Protein AF-A0A2N2GFW4-F1 (afdb_monomer)

Nearest PDB structures (foldseek):
  4ndy-assembly1_I  TM=3.392E-01  e=8.606E+00  Homo sapiens
  2fzl-assembly1_A  TM=2.245E-01  e=5.598E+00  Archaeoglobus fulgidus

Radius of gyration: 18.07 Å; Cα contacts (8 Å, |Δi|>4): 116; chains: 1; bounding box: 55×35×45 Å

pLDDT: mean 78.62, std 18.42, range [34.75, 96.81]

Secondary structure (DSSP, 8-state):
-PPP-------------TT-------EEEEEE-BTT--HHHHHHHHHHHHHHHHHTT----HHHHHHHHHHHTB-TTSHHHHHHHHHHT-SEEEEE----TT-TT--HHHHHHHHHHHHHHHHHHTT-------

Mean predicted aligned error: 10.14 Å

Foldseek 3Di:
DDDPPPPLPQCPPPPPDPDDPDPDAAEAEDDAAAQDDDLVLLLLVLVVVQVVCVVVVHHDDSVVSSVCCRVPRHDNQCPVVVVCCSVVVHPYYDYAHDQDPVRPVRDPVNRVVVVVSVVVSVCSNVVHDDPDDD

Sequence (134 aa):
MTPAQNHLKTYALPRIGTDRKQDNMIIDSHYHYMTGMTEKAAAEMVGMIAHEAKIIGTNPDYDALLKTAGETWGDPLADRLIDRMDEGGIDITVAVNVDNIQIKYFTPEIMQKQNRMLGGNARALFGLADASPN

Solvent-accessible surface area (backbone atoms only — not comparable to full-atom values): 8426 Å² total; per-residue (Å²): 136,80,81,80,80,79,80,73,77,77,77,72,73,71,81,68,73,97,75,75,90,62,96,70,84,39,70,44,80,76,39,78,53,33,53,77,60,42,66,69,57,32,46,56,51,42,51,50,53,46,49,55,35,44,74,76,74,37,86,68,61,60,67,61,49,37,53,49,38,59,73,64,51,45,36,72,80,43,62,64,60,50,55,48,27,64,75,68,62,41,76,42,72,40,72,38,69,86,82,55,78,87,44,81,82,57,39,71,70,54,49,54,51,50,52,51,49,51,55,50,51,54,26,62,73,69,72,45,77,87,82,70,80,130

Structure (mmCIF, N/CA/C/O backbone):
data_AF-A0A2N2GFW4-F1
#
_entry.id   AF-A0A2N2GFW4-F1
#
loop_
_atom_site.group_PDB
_atom_site.id
_atom_site.type_symbol
_atom_site.label_atom_id
_atom_site.label_alt_id
_atom_site.label_comp_id
_atom_site.label_asym_id
_atom_site.label_entity_id
_atom_site.label_seq_id
_atom_site.pdbx_PDB_ins_code
_atom_site.Cartn_x
_atom_site.Cartn_y
_atom_site.Cartn_z
_atom_site.occupancy
_atom_site.B_iso_or_equiv
_atom_site.auth_seq_id
_atom_site.auth_comp_id
_atom_site.auth_asym_id
_atom_site.auth_atom_id
_atom_site.pdbx_PDB_model_num
ATOM 1 N N . MET A 1 1 ? 35.973 -9.515 3.604 1.00 40.41 1 MET A N 1
ATOM 2 C CA . MET A 1 1 ? 34.700 -8.901 3.177 1.00 40.41 1 MET A CA 1
ATOM 3 C C . MET A 1 1 ? 34.238 -9.653 1.946 1.00 40.41 1 MET A C 1
ATOM 5 O O . MET A 1 1 ? 34.890 -9.563 0.917 1.00 40.41 1 MET A O 1
ATOM 9 N N . THR A 1 2 ? 33.224 -10.498 2.084 1.00 34.75 2 THR A N 1
ATOM 10 C CA . THR A 1 2 ? 32.623 -11.243 0.971 1.00 34.75 2 THR A CA 1
ATOM 11 C C . THR A 1 2 ? 31.637 -10.333 0.232 1.00 34.75 2 THR A C 1
ATOM 13 O O . THR A 1 2 ? 30.884 -9.622 0.899 1.00 34.75 2 THR A O 1
ATOM 16 N N . PRO A 1 3 ? 31.627 -10.303 -1.113 1.00 40.44 3 PRO A N 1
ATOM 17 C CA . PRO A 1 3 ? 30.638 -9.535 -1.859 1.00 40.44 3 PRO A CA 1
ATOM 18 C C . PRO A 1 3 ? 29.252 -10.146 -1.637 1.00 40.44 3 PRO A C 1
ATOM 20 O O . PRO A 1 3 ? 29.086 -11.361 -1.759 1.00 40.44 3 PRO A O 1
ATOM 23 N N . ALA A 1 4 ? 28.269 -9.310 -1.302 1.00 42.31 4 ALA A N 1
ATOM 24 C CA . ALA A 1 4 ? 26.871 -9.711 -1.250 1.00 42.31 4 ALA A CA 1
ATOM 25 C C . ALA A 1 4 ? 26.451 -10.225 -2.635 1.00 42.31 4 ALA A C 1
ATOM 27 O O . ALA A 1 4 ? 26.579 -9.524 -3.640 1.00 42.31 4 ALA A O 1
ATOM 28 N N . GLN A 1 5 ? 25.995 -11.474 -2.690 1.00 36.69 5 GLN A N 1
ATOM 29 C CA . GLN A 1 5 ? 25.408 -12.058 -3.885 1.00 36.69 5 GLN A CA 1
ATOM 30 C C . GLN A 1 5 ? 24.100 -11.312 -4.171 1.00 36.69 5 GLN A C 1
ATOM 32 O O . GLN A 1 5 ? 23.113 -11.483 -3.460 1.00 36.69 5 GLN A O 1
ATOM 37 N N . ASN A 1 6 ? 24.104 -10.456 -5.196 1.00 43.25 6 ASN A N 1
ATOM 38 C CA . ASN A 1 6 ? 22.886 -9.878 -5.751 1.00 43.25 6 ASN A CA 1
ATOM 39 C C . ASN A 1 6 ? 22.029 -11.019 -6.311 1.00 43.25 6 ASN A C 1
ATOM 41 O O . ASN A 1 6 ? 22.242 -11.479 -7.433 1.00 43.25 6 ASN A O 1
ATOM 45 N N . HIS A 1 7 ? 21.055 -11.476 -5.527 1.00 41.72 7 HIS A N 1
ATOM 46 C CA . HIS A 1 7 ? 19.953 -12.301 -6.002 1.00 41.72 7 HIS A CA 1
ATOM 47 C C . HIS A 1 7 ? 19.007 -11.438 -6.849 1.00 41.72 7 HIS A C 1
ATOM 49 O O . HIS A 1 7 ? 17.894 -11.126 -6.440 1.00 41.72 7 HIS A O 1
ATOM 55 N N . LEU A 1 8 ? 19.454 -11.025 -8.037 1.00 40.94 8 LEU A N 1
ATOM 56 C CA . LEU A 1 8 ? 18.547 -10.551 -9.077 1.00 40.94 8 LEU A CA 1
ATOM 57 C C . LEU A 1 8 ? 17.752 -11.770 -9.552 1.00 40.94 8 LEU A C 1
ATOM 59 O O . LEU A 1 8 ? 18.230 -12.548 -10.381 1.00 40.94 8 LEU A O 1
ATOM 63 N N . LYS A 1 9 ? 16.551 -11.969 -8.997 1.00 43.81 9 LYS A N 1
ATOM 64 C CA . LYS A 1 9 ? 15.538 -12.789 -9.663 1.00 43.81 9 LYS A CA 1
ATOM 65 C C . LYS A 1 9 ? 15.289 -12.121 -11.011 1.00 43.81 9 LYS A C 1
ATOM 67 O O . LYS A 1 9 ? 14.759 -11.018 -11.083 1.00 43.81 9 LYS A O 1
ATOM 72 N N . THR A 1 10 ? 15.734 -12.762 -12.082 1.00 43.16 10 THR A N 1
ATOM 73 C CA . THR A 1 10 ? 15.280 -12.403 -13.418 1.00 43.16 10 THR A CA 1
ATOM 74 C C . THR A 1 10 ? 13.828 -12.842 -13.495 1.00 43.16 10 THR A C 1
ATOM 76 O O . THR A 1 10 ? 13.535 -14.034 -13.561 1.00 43.16 10 THR A O 1
ATOM 79 N N . TYR A 1 11 ? 12.909 -11.880 -13.440 1.00 43.75 11 TYR A N 1
ATOM 80 C CA . TYR A 1 11 ? 11.529 -12.106 -13.840 1.00 43.75 11 TYR A CA 1
ATOM 81 C C . TYR A 1 11 ? 11.541 -12.319 -15.354 1.00 43.75 11 TYR A C 1
ATOM 83 O O . TYR A 1 11 ? 11.370 -11.397 -16.147 1.00 43.75 11 TYR A O 1
ATOM 91 N N . ALA A 1 12 ? 11.833 -13.549 -15.778 1.00 42.25 12 ALA A N 1
ATOM 92 C CA . ALA A 1 12 ? 11.422 -13.995 -17.092 1.00 42.25 12 ALA A CA 1
ATOM 93 C C . ALA A 1 12 ? 9.899 -13.978 -17.044 1.00 42.25 12 ALA A C 1
ATOM 95 O O . ALA A 1 12 ? 9.314 -14.910 -16.500 1.00 42.25 12 ALA A O 1
ATOM 96 N N . LEU A 1 13 ? 9.287 -12.889 -17.525 1.00 43.25 13 LEU A N 1
ATOM 97 C CA . LEU A 1 13 ? 7.839 -12.783 -17.660 1.00 43.25 13 LEU A CA 1
ATOM 98 C C . LEU A 1 13 ? 7.368 -14.079 -18.330 1.00 43.25 13 LEU A C 1
ATOM 100 O O . LEU A 1 13 ? 7.744 -14.320 -19.490 1.00 43.25 13 LEU A O 1
AT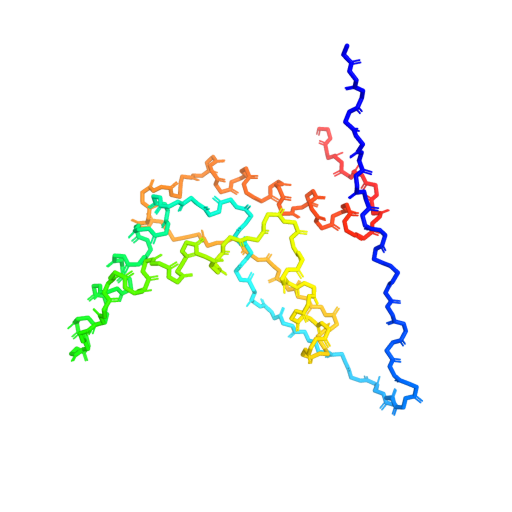OM 104 N N . PRO A 1 14 ? 6.645 -14.966 -17.623 1.00 42.41 14 PRO A N 1
ATOM 105 C CA . PRO A 1 14 ? 6.100 -16.135 -18.271 1.00 42.41 14 PRO A CA 1
ATOM 106 C C . PRO A 1 14 ? 5.212 -15.601 -19.385 1.00 42.41 14 PRO A C 1
ATOM 108 O O . PRO A 1 14 ? 4.335 -14.772 -19.150 1.00 42.41 14 PRO A O 1
ATOM 111 N N . ARG A 1 15 ? 5.476 -16.019 -20.629 1.00 45.44 15 ARG A N 1
ATOM 112 C CA . ARG A 1 15 ? 4.534 -15.756 -21.714 1.00 45.44 15 ARG A CA 1
ATOM 113 C C . ARG A 1 15 ? 3.230 -16.418 -21.297 1.00 45.44 15 ARG A C 1
ATOM 115 O O . ARG A 1 15 ? 3.135 -17.645 -21.281 1.00 45.44 15 ARG A O 1
ATOM 122 N N . ILE A 1 16 ? 2.299 -15.572 -20.874 1.00 51.81 16 ILE A N 1
ATOM 123 C CA . ILE A 1 16 ? 0.969 -15.910 -20.392 1.00 51.81 16 ILE A CA 1
ATOM 124 C C . ILE A 1 16 ? 0.319 -16.879 -21.383 1.00 51.81 16 ILE A C 1
ATOM 126 O O . ILE A 1 16 ? 0.542 -16.791 -22.593 1.00 51.81 16 ILE A O 1
ATOM 130 N N . GLY A 1 17 ? -0.447 -17.821 -20.827 1.00 47.75 17 GLY A N 1
ATOM 131 C CA . GLY A 1 17 ? -1.138 -18.908 -21.513 1.00 47.75 17 GLY A CA 1
ATOM 132 C C . GLY A 1 17 ? -1.612 -18.568 -22.927 1.00 47.75 17 GLY A C 1
ATOM 133 O O . GLY A 1 17 ? -2.203 -17.523 -23.192 1.00 47.75 17 GLY A O 1
ATOM 134 N N . THR A 1 18 ? -1.350 -19.504 -23.828 1.00 46.81 18 THR A N 1
ATOM 135 C CA . THR A 1 18 ? -1.439 -19.442 -25.290 1.00 46.81 18 THR A CA 1
ATOM 136 C C . THR A 1 18 ? -2.852 -19.276 -25.877 1.00 46.81 18 THR A C 1
ATOM 138 O O . THR A 1 18 ? -3.095 -19.795 -26.959 1.00 46.81 18 THR A O 1
ATOM 141 N N . ASP A 1 19 ? -3.789 -18.579 -25.220 1.00 52.81 19 ASP A N 1
ATOM 142 C CA . ASP A 1 19 ? -5.186 -18.516 -25.701 1.00 52.81 19 ASP A CA 1
ATOM 143 C C . ASP A 1 19 ? -5.945 -17.191 -25.483 1.00 52.81 19 ASP A C 1
ATOM 145 O O . ASP A 1 19 ? -7.127 -17.076 -25.811 1.00 52.81 19 ASP A O 1
ATOM 149 N N . ARG A 1 20 ? -5.299 -16.130 -24.983 1.00 54.72 20 ARG A N 1
ATOM 150 C CA . ARG A 1 20 ? -5.929 -14.799 -24.961 1.00 54.72 20 ARG A CA 1
ATOM 151 C C . ARG A 1 20 ? -5.750 -14.118 -26.322 1.00 54.72 20 ARG A C 1
ATOM 153 O O . ARG A 1 20 ? -4.753 -13.447 -26.563 1.00 54.72 20 ARG A O 1
ATOM 160 N N . LYS A 1 21 ? -6.762 -14.207 -27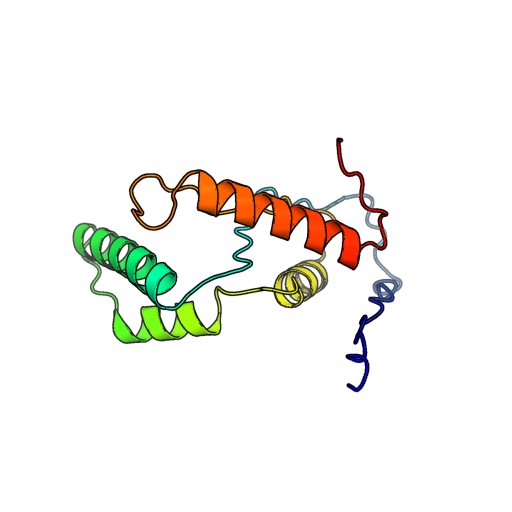.193 1.00 55.59 21 LYS A N 1
ATOM 161 C CA . LYS A 1 21 ? -7.056 -13.111 -28.138 1.00 55.59 21 LYS A CA 1
ATOM 162 C C . LYS A 1 21 ? -7.565 -11.917 -27.319 1.00 55.59 21 LYS A C 1
ATOM 164 O O . LYS A 1 21 ? -8.771 -11.720 -27.210 1.00 55.59 21 LYS A O 1
ATOM 169 N N . GLN A 1 22 ? -6.676 -11.197 -26.642 1.00 58.06 22 GLN A N 1
ATOM 170 C CA . GLN A 1 22 ? -7.040 -10.001 -25.882 1.00 58.06 22 GLN A CA 1
ATOM 171 C C . GLN A 1 22 ? -6.497 -8.763 -26.586 1.00 58.06 22 GLN A C 1
ATOM 173 O O . GLN A 1 22 ? -5.321 -8.444 -26.476 1.00 58.06 22 GLN A O 1
ATOM 178 N N . ASP A 1 23 ? -7.390 -8.056 -27.274 1.00 69.12 23 ASP A N 1
ATOM 179 C CA . ASP A 1 23 ? -7.139 -6.708 -27.796 1.00 69.12 23 ASP A CA 1
ATOM 180 C C . ASP A 1 23 ? -7.351 -5.625 -26.711 1.00 69.12 23 ASP A C 1
ATOM 182 O O . ASP A 1 23 ? -7.264 -4.433 -26.995 1.00 69.12 23 ASP A O 1
ATOM 186 N N . ASN A 1 24 ? -7.635 -6.025 -25.462 1.00 80.62 24 ASN A N 1
ATOM 187 C CA . ASN A 1 24 ? -7.939 -5.120 -24.356 1.00 80.62 24 ASN A CA 1
ATOM 188 C C . ASN A 1 24 ? -6.865 -5.203 -23.271 1.00 80.62 24 ASN A C 1
ATOM 190 O O . ASN A 1 24 ? -6.580 -6.288 -22.772 1.00 80.62 24 ASN A O 1
ATOM 194 N N . MET A 1 25 ? -6.351 -4.035 -22.885 1.00 91.50 25 MET A N 1
ATOM 195 C CA . MET A 1 25 ? -5.394 -3.846 -21.797 1.00 91.50 25 MET A CA 1
ATOM 196 C C . MET A 1 25 ? -6.131 -3.547 -20.484 1.00 91.50 25 MET A C 1
ATOM 198 O O . MET A 1 25 ? -7.020 -2.689 -20.460 1.00 91.50 25 MET A O 1
ATOM 20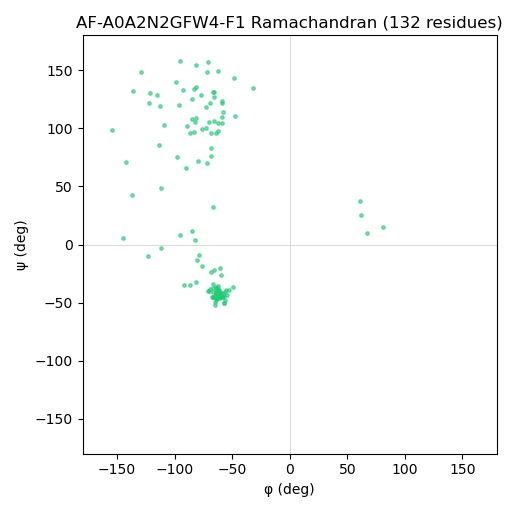2 N N . ILE A 1 26 ? -5.760 -4.217 -19.395 1.00 93.06 26 ILE A N 1
ATOM 203 C CA . ILE A 1 26 ? -6.270 -3.969 -18.043 1.00 93.06 26 ILE A CA 1
ATOM 204 C C . ILE A 1 26 ? -5.295 -3.047 -17.313 1.00 93.06 26 ILE A C 1
ATOM 206 O O . ILE A 1 26 ? -4.127 -3.377 -17.114 1.00 93.06 26 ILE A O 1
ATOM 210 N N . ILE A 1 27 ? -5.800 -1.884 -16.900 1.00 95.00 27 ILE A N 1
ATOM 211 C CA . ILE A 1 27 ? -5.036 -0.886 -16.155 1.00 95.00 27 ILE A CA 1
ATOM 212 C C . ILE A 1 27 ? -5.599 -0.791 -14.740 1.00 95.00 27 ILE A C 1
ATOM 214 O O . ILE A 1 27 ? -6.754 -0.407 -14.555 1.00 95.00 27 ILE A O 1
ATOM 218 N N . ASP A 1 28 ? -4.767 -1.086 -13.749 1.00 94.31 28 ASP A N 1
ATOM 219 C CA . ASP A 1 28 ? -5.002 -0.707 -12.363 1.00 94.31 28 ASP A CA 1
ATOM 220 C C . ASP A 1 28 ? -4.496 0.722 -12.146 1.00 94.31 28 ASP A C 1
ATOM 222 O O . ASP A 1 28 ? -3.296 1.001 -12.149 1.00 94.31 28 ASP A O 1
ATOM 226 N N . SER A 1 29 ? -5.427 1.660 -11.997 1.00 94.44 29 SER A N 1
ATOM 227 C CA . SER A 1 29 ? -5.101 3.076 -11.845 1.00 94.44 29 SER A CA 1
ATOM 228 C C . SER A 1 29 ? -4.641 3.457 -10.439 1.00 94.44 29 SER A C 1
ATOM 230 O O . SER A 1 29 ? -4.248 4.608 -10.250 1.00 94.44 29 SER A O 1
ATOM 232 N N . HIS A 1 30 ? -4.743 2.566 -9.445 1.00 93.25 30 HIS A N 1
ATOM 233 C CA . HIS A 1 30 ? -4.459 2.928 -8.058 1.00 93.25 30 HIS A CA 1
ATOM 234 C C . HIS A 1 30 ? -4.029 1.725 -7.216 1.00 93.25 30 HIS A C 1
ATOM 236 O O . HIS A 1 30 ? -4.854 1.023 -6.634 1.00 93.25 30 HIS A O 1
ATOM 242 N N . TYR A 1 31 ? -2.717 1.580 -7.038 1.00 90.12 31 TYR A N 1
ATOM 243 C CA . TYR A 1 31 ? -2.142 0.601 -6.119 1.00 90.12 31 TYR A CA 1
ATOM 244 C C . TYR A 1 31 ? -1.258 1.275 -5.075 1.00 90.12 31 TYR A C 1
ATOM 246 O O . TYR A 1 31 ? -0.261 1.915 -5.410 1.00 90.12 31 TYR A O 1
ATOM 254 N N . HIS A 1 32 ? -1.578 1.101 -3.793 1.00 88.88 32 HIS A N 1
ATOM 255 C CA . HIS A 1 32 ? -0.731 1.605 -2.714 1.00 88.88 32 HIS A CA 1
ATOM 256 C C . HIS A 1 32 ? 0.505 0.716 -2.525 1.00 88.88 32 HIS A C 1
ATOM 258 O O . HIS A 1 32 ? 0.448 -0.328 -1.874 1.00 88.88 32 HIS A O 1
ATOM 264 N N . TYR A 1 33 ? 1.641 1.145 -3.075 1.00 85.69 33 TYR A N 1
ATOM 265 C CA . TYR A 1 33 ? 2.910 0.434 -2.969 1.00 85.69 33 TYR A CA 1
ATOM 266 C C . TYR A 1 33 ? 3.692 0.864 -1.729 1.00 85.69 33 TYR A C 1
ATOM 268 O O . TYR A 1 33 ? 4.347 1.903 -1.710 1.00 85.69 33 TYR A O 1
ATOM 276 N N . MET A 1 34 ? 3.667 0.037 -0.685 1.00 84.44 34 MET A N 1
ATOM 277 C CA . MET A 1 34 ? 4.287 0.368 0.599 1.00 84.44 34 MET A CA 1
ATOM 278 C C . MET A 1 34 ? 5.678 -0.268 0.735 1.00 84.44 34 MET A C 1
ATOM 280 O O . MET A 1 34 ? 5.882 -1.232 1.476 1.00 84.44 34 MET A O 1
ATOM 284 N N . THR A 1 35 ? 6.659 0.315 0.040 1.00 76.88 35 THR A N 1
ATOM 285 C CA . THR A 1 35 ? 8.083 -0.110 0.030 1.00 76.88 35 THR A CA 1
ATOM 286 C C . THR A 1 35 ? 8.706 -0.328 1.409 1.00 76.88 35 THR A C 1
ATOM 288 O O . THR A 1 35 ? 9.566 -1.185 1.582 1.00 76.88 35 THR A O 1
ATOM 291 N N . GLY A 1 36 ? 8.328 0.494 2.385 1.00 73.00 36 GLY A N 1
ATOM 292 C CA . GLY A 1 36 ? 8.989 0.575 3.686 1.00 73.00 36 GLY A CA 1
ATOM 293 C C . GLY A 1 36 ? 8.000 0.654 4.835 1.00 73.00 36 GLY A C 1
ATOM 294 O O . GLY A 1 36 ? 8.188 1.476 5.732 1.00 73.00 36 GLY A O 1
ATOM 295 N N . MET A 1 37 ? 6.928 -0.144 4.786 1.00 85.62 37 MET A N 1
ATOM 296 C CA . MET A 1 37 ? 5.986 -0.236 5.899 1.00 85.62 37 MET A CA 1
ATOM 297 C C . MET A 1 37 ? 6.723 -0.668 7.170 1.00 85.62 37 MET A C 1
ATOM 299 O O . MET A 1 37 ? 7.227 -1.784 7.258 1.00 85.62 37 MET A O 1
ATOM 303 N N . THR A 1 38 ? 6.777 0.221 8.158 1.00 85.44 38 THR A N 1
ATOM 304 C CA . THR A 1 38 ? 7.264 -0.110 9.500 1.00 85.44 38 THR A CA 1
ATOM 305 C C . THR A 1 38 ? 6.089 -0.463 10.399 1.00 85.44 38 THR A C 1
ATOM 307 O O . THR A 1 38 ? 4.971 -0.012 10.160 1.00 85.44 38 THR A O 1
ATOM 310 N N . GLU A 1 39 ? 6.342 -1.198 11.480 1.00 86.50 39 GLU A N 1
ATOM 311 C CA . GLU A 1 39 ? 5.323 -1.489 12.497 1.00 86.50 39 GLU A CA 1
ATOM 312 C C . GLU A 1 39 ? 4.684 -0.205 13.054 1.00 86.50 39 GLU A C 1
ATOM 314 O O . GLU A 1 39 ? 3.469 -0.127 13.208 1.00 86.50 39 GLU A O 1
ATOM 319 N N . LYS A 1 40 ? 5.484 0.852 13.261 1.00 87.44 40 LYS A N 1
ATOM 320 C CA . LYS A 1 40 ? 4.979 2.160 13.699 1.00 87.44 40 LYS A CA 1
ATOM 321 C C . LYS A 1 40 ? 4.035 2.792 12.670 1.00 87.44 40 LYS A C 1
ATOM 323 O O . LYS A 1 40 ? 2.984 3.301 13.046 1.00 87.44 40 LYS A O 1
ATOM 328 N N . ALA A 1 41 ? 4.401 2.766 11.388 1.00 85.31 41 ALA A N 1
ATOM 329 C CA . ALA A 1 41 ? 3.547 3.292 10.323 1.00 85.31 41 ALA A CA 1
ATOM 330 C C . ALA A 1 41 ? 2.243 2.483 10.207 1.00 85.31 41 ALA A C 1
ATOM 332 O O . ALA A 1 41 ? 1.167 3.069 10.099 1.00 85.31 41 ALA A O 1
ATOM 333 N N . ALA A 1 42 ? 2.332 1.152 10.299 1.00 90.31 42 ALA A N 1
ATOM 334 C CA . ALA A 1 42 ? 1.173 0.265 10.320 1.00 90.31 42 ALA A CA 1
ATOM 335 C C . ALA A 1 42 ? 0.248 0.579 11.505 1.00 90.31 42 ALA A C 1
ATOM 337 O O . ALA A 1 42 ? -0.955 0.710 11.309 1.00 90.31 42 ALA A O 1
ATOM 338 N N . ALA A 1 43 ? 0.796 0.791 12.706 1.00 92.25 43 ALA A N 1
ATOM 339 C CA . ALA A 1 43 ? 0.024 1.163 13.890 1.00 92.25 43 ALA A CA 1
ATOM 340 C C . ALA A 1 43 ? -0.711 2.504 13.731 1.00 92.25 43 ALA A C 1
ATOM 342 O O . ALA A 1 43 ? -1.888 2.592 14.075 1.00 92.25 43 ALA A O 1
ATOM 343 N N . GLU A 1 44 ? -0.069 3.537 13.174 1.00 90.44 44 GLU A N 1
ATOM 344 C CA . GLU A 1 44 ? -0.735 4.827 12.923 1.00 90.44 44 GLU A CA 1
ATOM 345 C C . GLU A 1 44 ? -1.894 4.680 11.919 1.00 90.44 44 GLU A C 1
ATOM 347 O O . GLU A 1 44 ? -2.995 5.174 12.171 1.00 90.44 44 GLU A O 1
ATOM 352 N N . MET A 1 45 ? -1.693 3.937 10.825 1.00 89.62 45 MET A N 1
ATOM 353 C CA . MET A 1 45 ? -2.738 3.687 9.823 1.00 89.62 45 MET A CA 1
ATOM 354 C C . MET A 1 45 ? -3.881 2.820 10.353 1.00 89.62 45 MET A C 1
ATOM 356 O O . MET A 1 45 ? -5.049 3.153 10.157 1.00 89.62 45 MET A O 1
ATOM 360 N N . VAL A 1 46 ? -3.573 1.728 11.051 1.00 93.69 46 VAL A N 1
ATOM 361 C CA . VAL A 1 46 ? -4.592 0.866 11.665 1.00 93.69 46 VAL A CA 1
ATOM 362 C C . VAL A 1 46 ? -5.359 1.630 12.741 1.00 93.69 46 VAL A C 1
ATOM 364 O O . VAL A 1 46 ? -6.574 1.480 12.833 1.00 93.69 46 VAL A O 1
ATOM 367 N N . GLY A 1 47 ? -4.695 2.509 13.495 1.00 93.19 47 GLY A N 1
ATOM 368 C CA . GLY A 1 47 ? -5.343 3.419 14.440 1.00 93.19 47 GLY A CA 1
ATOM 369 C C . GLY A 1 47 ? -6.386 4.310 13.775 1.00 93.19 47 GLY A C 1
ATOM 370 O O . GLY A 1 47 ? -7.499 4.424 14.288 1.00 93.19 47 GLY A O 1
ATOM 371 N N . MET A 1 48 ? -6.066 4.875 12.609 1.00 91.19 48 MET A N 1
ATOM 372 C CA . MET A 1 48 ? -7.021 5.657 11.822 1.00 91.19 48 MET A CA 1
ATOM 373 C C . MET A 1 48 ? -8.185 4.805 11.313 1.00 91.19 48 MET A C 1
ATOM 375 O O . MET A 1 48 ? -9.338 5.165 11.527 1.00 91.19 48 MET A O 1
ATOM 379 N N . ILE A 1 49 ? -7.911 3.649 10.705 1.00 92.00 49 ILE A N 1
ATOM 380 C CA . ILE A 1 49 ? -8.959 2.747 10.197 1.00 92.00 49 ILE A CA 1
ATOM 381 C C . ILE A 1 49 ? -9.890 2.308 11.334 1.00 92.00 49 ILE A C 1
ATOM 383 O O . ILE A 1 49 ? -11.110 2.332 11.185 1.00 92.00 49 ILE A O 1
ATOM 387 N N . ALA A 1 50 ? -9.331 1.943 12.490 1.00 94.81 50 ALA A N 1
ATOM 388 C CA . ALA A 1 50 ? -10.103 1.538 13.656 1.00 94.81 50 ALA A CA 1
ATOM 389 C C . ALA A 1 50 ? -10.926 2.692 14.244 1.00 94.81 50 ALA A C 1
ATOM 391 O O . ALA A 1 50 ? -12.025 2.461 14.750 1.00 94.81 50 ALA A O 1
ATOM 392 N N . HIS A 1 51 ? -10.416 3.924 14.181 1.00 93.31 51 HIS A N 1
ATOM 393 C CA . HIS A 1 51 ? -11.160 5.116 14.574 1.00 93.31 51 HIS A CA 1
ATOM 394 C C . HIS A 1 51 ? -12.368 5.352 13.659 1.00 93.31 51 HIS A C 1
ATOM 396 O O . HIS A 1 51 ? -13.490 5.426 14.159 1.00 93.31 51 HIS A O 1
ATOM 402 N N . GLU A 1 52 ? -12.164 5.376 12.340 1.00 94.06 52 GLU A N 1
ATOM 403 C CA . GLU A 1 52 ? -13.242 5.573 11.359 1.00 94.06 52 GLU A CA 1
ATOM 404 C C . GLU A 1 52 ? -14.288 4.453 11.428 1.00 94.06 52 GLU A C 1
ATOM 406 O O . GLU A 1 52 ? -15.493 4.709 11.422 1.00 94.06 52 GLU A O 1
ATOM 411 N N . ALA A 1 53 ? -13.845 3.204 11.598 1.00 94.81 53 ALA A N 1
ATOM 412 C CA . ALA A 1 53 ? -14.738 2.066 11.786 1.00 94.81 53 ALA A CA 1
ATOM 413 C C . ALA A 1 53 ? -15.653 2.251 13.011 1.00 94.81 53 ALA A C 1
ATOM 415 O O . ALA A 1 53 ? -16.855 1.994 12.923 1.00 94.81 53 ALA A O 1
ATOM 416 N N . LYS A 1 54 ? -15.117 2.758 14.132 1.00 95.31 54 LYS A N 1
ATOM 417 C CA . LYS A 1 54 ? -15.907 3.050 15.341 1.00 95.31 54 LYS A CA 1
ATOM 418 C C . LYS A 1 54 ? -16.944 4.143 15.108 1.00 95.31 54 LYS A C 1
ATOM 420 O O . LYS A 1 54 ? -18.053 4.021 15.624 1.00 95.31 54 LYS A O 1
ATOM 425 N N . ILE A 1 55 ? -16.620 5.173 14.324 1.00 96.19 55 ILE A N 1
ATOM 426 C CA . ILE A 1 55 ? -17.563 6.252 13.982 1.00 96.19 55 ILE A CA 1
ATOM 427 C C . ILE A 1 55 ? -18.778 5.696 13.229 1.00 96.19 55 ILE A C 1
ATOM 429 O O . ILE A 1 55 ? -19.906 6.089 13.519 1.00 96.19 55 ILE A O 1
ATOM 433 N N . ILE A 1 56 ? -18.574 4.737 12.321 1.00 96.50 56 ILE A N 1
ATOM 434 C CA . ILE A 1 56 ? -19.663 4.106 11.553 1.00 96.50 56 ILE A CA 1
ATOM 435 C C . ILE A 1 56 ? -20.341 2.935 12.289 1.00 96.50 56 ILE A C 1
ATOM 437 O O . ILE A 1 56 ? -21.101 2.180 11.685 1.00 96.50 56 ILE A O 1
ATOM 441 N N . GLY A 1 57 ? -20.074 2.758 13.588 1.00 96.81 57 GLY A N 1
ATOM 442 C CA . GLY A 1 57 ? -20.704 1.728 14.420 1.00 96.81 57 GLY A CA 1
ATOM 443 C C . GLY A 1 57 ? -20.101 0.327 14.287 1.00 96.81 57 GLY A C 1
ATOM 444 O O . GLY A 1 57 ? -20.710 -0.645 14.731 1.00 96.81 57 GLY A O 1
ATOM 445 N N . THR A 1 58 ? -18.910 0.201 13.698 1.00 96.81 58 THR A N 1
ATOM 446 C CA . THR A 1 58 ? -18.159 -1.060 13.616 1.00 96.81 58 THR A CA 1
ATOM 447 C C . THR A 1 58 ? -17.091 -1.110 14.706 1.00 96.81 58 THR A C 1
ATOM 449 O O . THR A 1 58 ? -16.420 -0.120 14.979 1.00 96.81 58 THR A O 1
ATOM 452 N N . ASN A 1 59 ? -16.884 -2.270 15.331 1.00 93.50 59 ASN A N 1
ATOM 453 C CA . ASN A 1 59 ? -15.826 -2.449 16.326 1.00 93.50 59 ASN A CA 1
ATOM 454 C C . ASN A 1 59 ? -14.768 -3.431 15.802 1.00 93.50 59 ASN A C 1
ATOM 456 O O . ASN A 1 59 ? -14.896 -4.633 16.042 1.00 93.50 59 ASN A O 1
ATOM 460 N N . PRO A 1 60 ? -13.770 -2.959 15.036 1.00 93.38 60 PRO A N 1
ATOM 461 C CA . PRO A 1 60 ? -12.757 -3.846 14.489 1.00 93.38 60 PRO A CA 1
ATOM 462 C C . PRO A 1 60 ? -11.807 -4.345 15.580 1.00 93.38 60 PRO A C 1
ATOM 464 O O . PRO A 1 60 ? -11.489 -3.623 16.529 1.00 93.38 60 PRO A O 1
ATOM 467 N N . ASP A 1 61 ? -11.309 -5.565 15.400 1.00 96.31 61 ASP A N 1
ATOM 468 C CA . ASP A 1 61 ? -10.210 -6.105 16.195 1.00 96.31 61 ASP A CA 1
ATOM 469 C C . ASP A 1 61 ? -8.903 -5.411 15.784 1.00 96.31 61 ASP A C 1
ATOM 471 O O . ASP A 1 61 ? -8.310 -5.712 14.745 1.00 96.31 61 ASP A O 1
ATOM 475 N N . TYR A 1 62 ? -8.491 -4.429 16.587 1.00 95.44 62 TYR A N 1
ATOM 476 C CA . TYR A 1 62 ? -7.297 -3.628 16.332 1.00 95.44 62 TYR A CA 1
ATOM 477 C C . TYR A 1 62 ? -6.030 -4.487 16.263 1.00 95.44 62 TYR A C 1
ATOM 479 O O . TYR A 1 62 ? -5.201 -4.269 15.381 1.00 95.44 62 TYR A O 1
ATOM 487 N N . ASP A 1 63 ? -5.890 -5.471 17.152 1.00 96.06 63 ASP A N 1
ATOM 488 C CA . ASP A 1 63 ? -4.682 -6.293 17.238 1.00 96.06 63 ASP A CA 1
ATOM 489 C C . ASP A 1 63 ? -4.583 -7.223 16.025 1.00 96.06 63 ASP A C 1
ATOM 491 O O . ASP A 1 63 ? -3.513 -7.362 15.424 1.00 96.06 63 ASP A O 1
ATOM 495 N N . ALA A 1 64 ? -5.712 -7.796 15.594 1.00 95.81 64 ALA A N 1
ATOM 496 C CA . ALA A 1 64 ? -5.770 -8.583 14.366 1.00 95.81 64 ALA A CA 1
ATOM 497 C C . ALA A 1 64 ? -5.469 -7.735 13.118 1.00 95.81 64 ALA A C 1
ATOM 499 O O . ALA A 1 64 ? -4.730 -8.180 12.232 1.00 95.81 64 ALA A O 1
ATOM 500 N N . LEU A 1 65 ? -5.998 -6.507 13.046 1.00 95.19 65 LEU A N 1
ATOM 501 C CA . LEU A 1 65 ? -5.703 -5.579 11.953 1.00 95.19 65 LEU A CA 1
ATOM 502 C C . LEU A 1 65 ? -4.227 -5.181 11.930 1.00 95.19 65 LEU A C 1
ATOM 504 O O . LEU A 1 65 ? -3.618 -5.195 10.863 1.00 95.19 65 LEU A O 1
ATOM 508 N N . LEU A 1 66 ? -3.643 -4.860 13.085 1.00 95.44 66 LEU A N 1
ATOM 509 C CA . LEU A 1 66 ? -2.240 -4.469 13.194 1.00 95.44 66 LEU A CA 1
ATOM 510 C C . LEU A 1 66 ? -1.310 -5.606 12.781 1.00 95.44 66 LEU A C 1
ATOM 512 O O . LEU A 1 66 ? -0.390 -5.387 11.991 1.00 95.44 66 LEU A O 1
ATOM 516 N N . LYS A 1 67 ? -1.587 -6.826 13.248 1.00 94.38 67 LYS A N 1
ATOM 517 C CA . LYS A 1 67 ? -0.856 -8.018 12.819 1.00 94.38 67 LYS A CA 1
ATOM 518 C C . LYS A 1 67 ? -0.932 -8.192 11.301 1.00 94.38 67 LYS A C 1
ATOM 520 O O . LYS A 1 67 ? 0.099 -8.306 10.643 1.00 94.38 67 LYS A O 1
ATOM 525 N N . THR A 1 68 ? -2.142 -8.140 10.744 1.00 93.25 68 THR A N 1
ATOM 526 C CA . THR A 1 68 ? -2.360 -8.278 9.297 1.00 93.25 68 THR A CA 1
ATOM 527 C C . THR A 1 68 ? -1.602 -7.200 8.522 1.00 93.25 68 THR A C 1
ATOM 529 O O . THR A 1 68 ? -0.926 -7.505 7.543 1.00 93.25 68 THR A O 1
ATOM 532 N N . ALA A 1 69 ? -1.660 -5.947 8.969 1.00 92.00 69 ALA A N 1
ATOM 533 C CA . ALA A 1 69 ? -0.960 -4.831 8.346 1.00 92.00 69 ALA A CA 1
ATOM 534 C C . ALA A 1 69 ? 0.565 -5.025 8.344 1.00 92.00 69 ALA A C 1
ATOM 536 O O . ALA A 1 69 ? 1.211 -4.850 7.309 1.00 92.00 69 ALA A O 1
ATOM 537 N N . GLY A 1 70 ? 1.136 -5.438 9.479 1.00 89.00 70 GLY A N 1
ATOM 538 C CA . GLY A 1 70 ? 2.568 -5.713 9.606 1.00 89.00 70 GLY A CA 1
ATOM 539 C C . GLY A 1 70 ? 3.049 -6.852 8.703 1.00 89.00 70 GLY A C 1
ATOM 540 O O . GLY A 1 70 ? 4.140 -6.772 8.145 1.00 89.00 70 GLY A O 1
ATOM 541 N N . GLU A 1 71 ? 2.224 -7.883 8.510 1.00 88.81 71 GLU A N 1
ATOM 542 C CA . GLU A 1 71 ? 2.552 -9.048 7.679 1.00 88.81 71 GLU A CA 1
ATOM 543 C C . GLU A 1 71 ? 2.336 -8.794 6.175 1.00 88.81 71 GLU A C 1
ATOM 545 O O . GLU A 1 71 ? 3.048 -9.352 5.336 1.00 88.81 71 GLU A O 1
ATOM 550 N N . THR A 1 72 ? 1.354 -7.962 5.812 1.00 86.81 72 THR A N 1
ATOM 551 C CA . THR A 1 72 ? 0.818 -7.932 4.437 1.00 86.81 72 THR A CA 1
ATOM 552 C C . THR A 1 72 ? 0.872 -6.588 3.732 1.00 86.81 72 THR A C 1
ATOM 554 O O . THR A 1 72 ? 0.606 -6.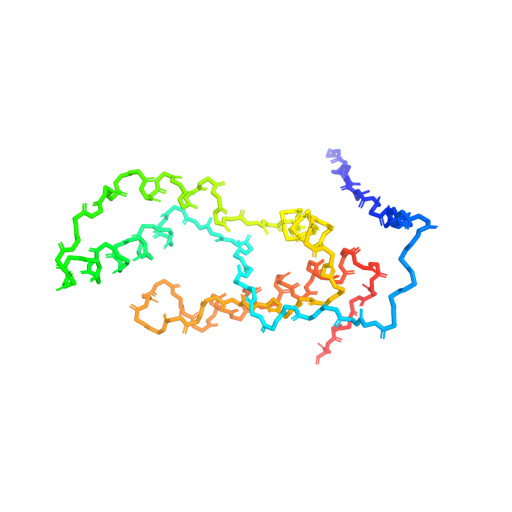548 2.534 1.00 86.81 72 THR A O 1
ATOM 557 N N . TRP A 1 73 ? 1.190 -5.481 4.402 1.00 89.12 73 TRP A N 1
ATOM 558 C CA . TRP A 1 73 ? 1.226 -4.194 3.704 1.00 89.12 73 TRP A CA 1
ATOM 559 C C . TRP A 1 73 ? 2.607 -3.872 3.151 1.00 89.12 73 TRP A C 1
ATOM 561 O O . TRP A 1 73 ? 2.701 -3.305 2.071 1.00 89.12 73 TRP A O 1
ATOM 571 N N . GLY A 1 74 ? 3.681 -4.266 3.840 1.00 87.56 74 GLY A N 1
ATOM 572 C CA . GLY A 1 74 ? 5.040 -4.079 3.333 1.00 87.56 74 GLY A CA 1
ATOM 573 C C . GLY A 1 74 ? 5.306 -4.910 2.078 1.00 87.56 74 GLY A C 1
ATOM 574 O O . GLY A 1 74 ? 5.029 -6.112 2.066 1.00 87.56 74 GLY A O 1
ATOM 575 N N . ASP A 1 75 ? 5.861 -4.278 1.043 1.00 86.56 75 ASP A N 1
ATOM 576 C CA . ASP A 1 75 ? 6.297 -4.947 -0.190 1.00 86.56 75 ASP A CA 1
ATOM 577 C C . ASP A 1 75 ? 7.612 -4.335 -0.725 1.00 86.56 75 ASP A C 1
ATOM 579 O O . ASP A 1 75 ? 7.627 -3.612 -1.721 1.00 86.56 75 ASP A O 1
ATOM 583 N N . PRO A 1 76 ? 8.749 -4.561 -0.044 1.00 82.88 76 PRO A N 1
ATOM 584 C CA . PRO A 1 76 ? 10.005 -3.869 -0.343 1.00 82.88 76 PRO A CA 1
ATOM 585 C C . PRO A 1 76 ? 10.598 -4.200 -1.717 1.00 82.88 76 PRO A C 1
ATOM 587 O O . PRO A 1 76 ? 11.388 -3.408 -2.226 1.00 82.88 76 PRO A O 1
ATOM 590 N N . LEU A 1 77 ? 10.238 -5.347 -2.303 1.00 82.69 77 LEU A N 1
ATOM 591 C CA . LEU A 1 77 ? 10.773 -5.830 -3.583 1.00 82.69 77 LEU A CA 1
ATOM 592 C C . LEU A 1 77 ? 9.741 -5.840 -4.719 1.00 82.69 77 LEU A C 1
ATOM 594 O O . LEU A 1 77 ? 10.116 -6.128 -5.848 1.00 82.69 77 LEU A O 1
ATOM 598 N N . ALA A 1 78 ? 8.483 -5.480 -4.440 1.00 84.31 78 ALA A N 1
ATOM 599 C CA . ALA A 1 78 ? 7.366 -5.546 -5.387 1.00 84.31 78 ALA A CA 1
ATOM 600 C C . ALA A 1 78 ? 6.950 -6.969 -5.807 1.00 84.31 78 ALA A C 1
ATOM 602 O O . ALA A 1 78 ? 6.115 -7.106 -6.696 1.00 84.31 78 ALA A O 1
ATOM 603 N N . ASP A 1 79 ? 7.472 -8.018 -5.159 1.00 86.81 79 ASP A N 1
ATOM 604 C CA . ASP A 1 79 ? 7.114 -9.414 -5.448 1.00 86.81 79 ASP A CA 1
ATOM 605 C C . ASP A 1 79 ? 5.586 -9.607 -5.352 1.00 86.81 79 ASP A C 1
ATOM 607 O O . ASP A 1 79 ? 4.975 -10.177 -6.252 1.00 86.81 79 ASP A O 1
ATOM 611 N N . ARG A 1 80 ? 4.939 -9.041 -4.319 1.00 88.06 80 ARG A N 1
ATOM 612 C CA . ARG A 1 80 ? 3.484 -9.178 -4.142 1.00 88.06 80 ARG A CA 1
ATOM 613 C C . ARG A 1 80 ? 2.702 -8.396 -5.196 1.00 88.06 80 ARG A C 1
ATOM 615 O O . ARG A 1 80 ? 1.679 -8.888 -5.662 1.00 88.06 80 ARG A O 1
ATOM 622 N N . LEU A 1 81 ? 3.145 -7.190 -5.556 1.00 88.38 81 LEU A N 1
ATOM 623 C CA . LEU A 1 81 ? 2.545 -6.428 -6.656 1.00 88.38 81 LEU A CA 1
ATOM 624 C C . LEU A 1 81 ? 2.563 -7.241 -7.960 1.00 88.38 81 LEU A C 1
ATOM 626 O O . LEU A 1 81 ? 1.526 -7.354 -8.608 1.00 88.38 81 LEU A O 1
ATOM 630 N N . ILE A 1 82 ? 3.701 -7.841 -8.313 1.00 89.19 82 ILE A N 1
ATOM 631 C CA . ILE A 1 82 ? 3.829 -8.636 -9.543 1.00 89.19 82 ILE A CA 1
ATOM 632 C C . ILE A 1 82 ? 2.949 -9.881 -9.504 1.00 89.19 82 ILE A C 1
ATOM 634 O O . ILE A 1 82 ? 2.194 -10.098 -10.449 1.00 89.19 82 ILE A O 1
ATOM 638 N N . ASP A 1 83 ? 2.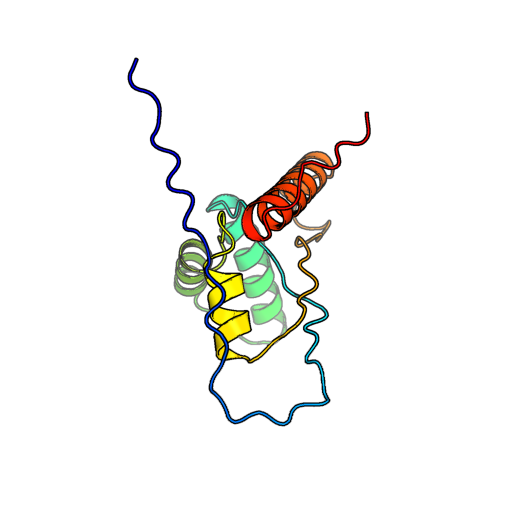944 -10.621 -8.393 1.00 90.50 83 ASP A N 1
ATOM 639 C CA . ASP A 1 83 ? 2.063 -11.783 -8.232 1.00 90.50 83 ASP A CA 1
ATOM 640 C C . ASP A 1 83 ? 0.585 -11.396 -8.438 1.00 90.50 83 ASP A C 1
ATOM 642 O O . ASP A 1 83 ? -0.166 -12.099 -9.112 1.00 90.50 83 ASP A O 1
ATOM 646 N N . ARG A 1 84 ? 0.156 -10.235 -7.920 1.00 89.94 84 ARG A N 1
ATOM 647 C CA . ARG A 1 84 ? -1.215 -9.727 -8.101 1.00 89.94 84 ARG A CA 1
ATOM 648 C C . ARG A 1 84 ? -1.517 -9.292 -9.527 1.00 89.94 84 ARG A C 1
ATOM 650 O O . ARG A 1 84 ? -2.640 -9.505 -9.987 1.00 89.94 84 ARG A O 1
ATOM 657 N N . MET A 1 85 ? -0.553 -8.680 -10.211 1.00 91.50 85 MET A N 1
ATOM 658 C CA . MET A 1 85 ? -0.705 -8.325 -11.620 1.00 91.50 85 MET A CA 1
ATOM 659 C C . MET A 1 85 ? -0.886 -9.584 -12.475 1.00 91.50 85 MET A C 1
ATOM 661 O O . MET A 1 85 ? -1.827 -9.644 -13.267 1.00 91.50 85 MET A O 1
ATOM 665 N N . ASP A 1 86 ? -0.070 -10.614 -12.243 1.00 92.31 86 ASP A N 1
ATOM 666 C CA . ASP A 1 86 ? -0.150 -11.900 -12.942 1.00 92.31 86 ASP A CA 1
ATOM 667 C C . ASP A 1 86 ? -1.476 -12.628 -12.654 1.00 92.31 86 ASP A C 1
ATOM 669 O O . ASP A 1 86 ? -2.165 -13.061 -13.582 1.00 92.31 86 ASP A O 1
ATOM 673 N N . GLU A 1 87 ? -1.881 -12.716 -11.381 1.00 92.56 87 GLU A N 1
ATOM 674 C CA . GLU A 1 87 ? -3.156 -13.316 -10.959 1.00 92.56 87 GLU A CA 1
ATOM 675 C C . GLU A 1 87 ? -4.368 -12.591 -11.565 1.00 92.56 87 GLU A C 1
ATOM 677 O O . GLU A 1 87 ? -5.325 -13.226 -12.015 1.00 92.56 87 GLU A O 1
ATOM 682 N N . GLY A 1 88 ? -4.336 -11.256 -11.571 1.00 90.75 88 GLY A N 1
ATOM 683 C CA . GLY A 1 88 ? -5.418 -10.410 -12.073 1.00 90.75 88 GLY A CA 1
ATOM 684 C C . GLY A 1 88 ? -5.434 -10.252 -13.593 1.00 90.75 88 GLY A C 1
ATOM 685 O O . GLY A 1 88 ? -6.429 -9.784 -14.147 1.00 90.75 88 GLY A O 1
ATOM 686 N N . GLY A 1 89 ? -4.354 -10.635 -14.281 1.00 91.81 89 GLY A N 1
ATOM 687 C CA . GLY A 1 89 ? -4.139 -10.305 -15.688 1.00 91.81 89 GLY A CA 1
ATOM 688 C C . GLY A 1 89 ? -4.075 -8.797 -15.937 1.00 91.81 89 GLY A C 1
ATOM 689 O O . GLY A 1 89 ? -4.631 -8.345 -16.933 1.00 91.81 89 GLY A O 1
ATOM 690 N N . ILE A 1 90 ? -3.474 -8.046 -15.011 1.00 92.19 90 ILE A N 1
ATOM 691 C CA . ILE A 1 90 ? -3.287 -6.594 -15.087 1.00 92.19 90 ILE A CA 1
ATOM 692 C C . ILE A 1 90 ? -2.019 -6.310 -15.892 1.00 92.19 90 ILE A C 1
ATOM 694 O O . ILE A 1 90 ? -0.939 -6.780 -15.542 1.00 92.19 90 ILE A O 1
ATOM 698 N N . ASP A 1 91 ? -2.140 -5.503 -16.941 1.00 90.94 91 ASP A N 1
ATOM 699 C CA . ASP A 1 91 ? -1.017 -5.156 -17.815 1.00 90.94 91 ASP A CA 1
ATOM 700 C C . ASP A 1 91 ? -0.233 -3.945 -17.294 1.00 90.94 91 ASP A C 1
ATOM 702 O O . ASP A 1 91 ? 0.984 -3.856 -17.459 1.00 90.94 91 ASP A O 1
ATOM 706 N N . ILE A 1 92 ? -0.931 -2.987 -16.675 1.00 91.94 92 ILE A N 1
ATOM 707 C CA . ILE A 1 92 ? -0.342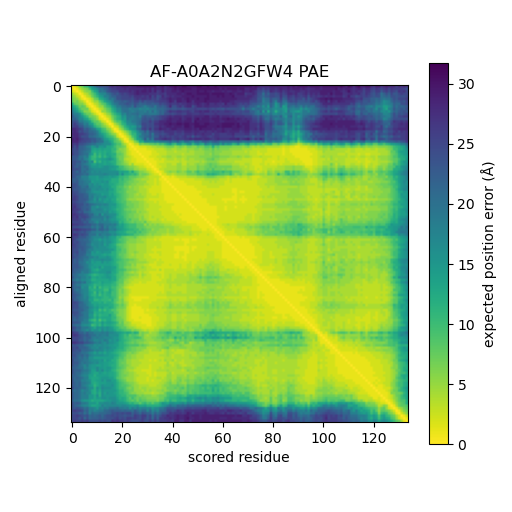 -1.753 -16.147 1.00 91.94 92 ILE A CA 1
ATOM 708 C C . ILE A 1 92 ? -0.912 -1.472 -14.765 1.00 91.94 92 ILE A C 1
ATOM 710 O O . ILE A 1 92 ? -2.126 -1.420 -14.598 1.00 91.94 92 ILE A O 1
ATOM 714 N N . THR A 1 93 ? -0.035 -1.175 -13.808 1.00 92.31 93 THR A N 1
ATOM 715 C CA . THR A 1 93 ? -0.423 -0.662 -12.493 1.00 92.31 93 THR A CA 1
ATOM 716 C C . THR A 1 93 ? 0.221 0.693 -12.233 1.00 92.31 93 THR A C 1
ATOM 718 O O . THR A 1 93 ? 1.437 0.860 -12.353 1.00 92.31 93 THR A O 1
ATOM 721 N N . VAL A 1 94 ? -0.588 1.666 -11.821 1.00 91.50 94 VAL A N 1
ATOM 722 C CA . VAL A 1 94 ? -0.120 2.945 -11.287 1.00 91.50 94 VAL A CA 1
ATOM 723 C C . VAL A 1 94 ? 0.122 2.775 -9.788 1.00 91.50 94 VAL A C 1
ATOM 725 O O . VAL A 1 94 ? -0.788 2.868 -8.963 1.00 91.50 94 VAL A O 1
ATOM 728 N N . ALA A 1 95 ? 1.378 2.500 -9.442 1.00 89.25 95 ALA A N 1
ATOM 729 C CA . ALA A 1 95 ? 1.816 2.408 -8.059 1.00 89.25 95 ALA A CA 1
ATOM 730 C C . ALA A 1 95 ? 1.978 3.808 -7.442 1.00 89.25 95 ALA A C 1
ATOM 732 O O . ALA A 1 95 ? 2.669 4.669 -7.988 1.00 89.25 95 ALA A O 1
ATOM 733 N N . VAL A 1 96 ? 1.367 4.019 -6.281 1.00 87.75 96 VAL A N 1
ATOM 734 C CA . VAL A 1 96 ? 1.390 5.271 -5.519 1.00 87.75 96 VAL A CA 1
ATOM 735 C C . VAL A 1 96 ? 1.776 4.999 -4.066 1.00 87.75 96 VAL A C 1
ATOM 737 O O . VAL A 1 96 ? 1.454 3.948 -3.517 1.00 87.75 96 VAL A O 1
ATOM 740 N N . ASN A 1 97 ? 2.454 5.942 -3.413 1.00 85.62 97 ASN A N 1
ATOM 741 C CA . ASN A 1 97 ? 2.594 5.905 -1.954 1.00 85.62 97 ASN A CA 1
ATOM 742 C C . ASN A 1 97 ? 1.326 6.472 -1.299 1.00 85.62 97 ASN A C 1
ATOM 744 O O . ASN A 1 97 ? 0.615 7.269 -1.907 1.00 85.62 97 ASN A O 1
ATOM 748 N N . VAL A 1 98 ? 1.030 6.062 -0.064 1.00 79.12 98 VAL A N 1
ATOM 749 C CA . VAL A 1 98 ? -0.038 6.694 0.730 1.00 79.12 98 VAL A CA 1
ATOM 750 C C . VAL A 1 98 ? 0.449 8.067 1.189 1.00 79.12 98 VAL A C 1
ATOM 752 O O . VAL A 1 98 ? 1.408 8.152 1.950 1.00 79.12 98 VAL A O 1
ATOM 755 N N . ASP A 1 99 ? -0.232 9.131 0.778 1.00 72.75 99 ASP A N 1
ATOM 756 C CA . ASP A 1 99 ? 0.111 10.526 1.068 1.00 72.75 99 ASP A CA 1
ATOM 757 C C . ASP A 1 99 ? -0.917 11.190 1.999 1.00 72.75 99 ASP A C 1
ATOM 759 O O . ASP A 1 99 ? -1.400 12.298 1.773 1.00 72.75 99 ASP A O 1
ATOM 763 N N . ASN A 1 100 ? -1.267 10.519 3.097 1.00 77.12 100 ASN A N 1
ATOM 764 C CA . ASN A 1 100 ? -2.187 11.106 4.065 1.00 77.12 100 ASN A CA 1
ATOM 765 C C . ASN A 1 100 ? -1.458 12.073 5.013 1.00 77.12 100 ASN A C 1
ATOM 767 O O . ASN A 1 100 ? -0.748 11.647 5.924 1.00 77.12 100 ASN A O 1
ATOM 771 N N . ILE A 1 101 ? -1.709 13.375 4.848 1.00 72.31 101 ILE A N 1
ATOM 772 C CA . ILE A 1 101 ? -1.131 14.450 5.675 1.00 72.31 101 ILE A CA 1
ATOM 773 C C . ILE A 1 101 ? -1.492 14.362 7.168 1.00 72.31 101 ILE A C 1
ATOM 775 O O . ILE A 1 101 ? -0.809 14.948 8.007 1.00 72.31 101 ILE A O 1
ATOM 779 N N . GLN A 1 102 ? -2.555 13.641 7.529 1.00 79.62 102 GLN A N 1
ATOM 780 C CA . GLN A 1 102 ? -2.929 13.436 8.930 1.00 79.62 102 GLN A CA 1
ATOM 781 C C . GLN A 1 102 ? -2.033 12.404 9.631 1.00 79.62 102 GLN A C 1
ATOM 783 O O . GLN A 1 102 ? -1.956 12.395 10.863 1.00 79.62 102 GLN A O 1
ATOM 788 N N . ILE A 1 103 ? -1.317 11.570 8.870 1.00 77.81 103 ILE A N 1
ATOM 789 C CA . ILE A 1 103 ? -0.351 10.611 9.402 1.00 77.81 103 ILE A CA 1
ATOM 790 C C . ILE A 1 103 ? 0.958 11.355 9.649 1.00 77.81 103 ILE A C 1
ATOM 792 O O . ILE A 1 103 ? 1.706 11.667 8.725 1.00 77.81 103 ILE A O 1
ATOM 796 N N . LYS A 1 104 ? 1.260 11.630 10.922 1.00 82.38 104 LYS A N 1
ATOM 797 C CA . LYS A 1 104 ? 2.452 12.400 11.325 1.00 82.38 104 LYS A CA 1
ATOM 798 C C . LYS A 1 104 ? 3.756 11.750 10.872 1.00 82.38 104 LYS A C 1
ATOM 800 O O . LYS A 1 104 ? 4.754 12.447 10.697 1.00 82.38 104 LYS A O 1
ATOM 805 N N . TYR A 1 105 ? 3.760 10.431 10.694 1.00 82.25 105 TYR A N 1
ATOM 806 C CA . TYR A 1 105 ? 4.900 9.710 10.146 1.00 82.25 105 TYR A CA 1
ATOM 807 C C . TYR A 1 105 ? 5.163 10.010 8.657 1.00 82.25 105 TYR A C 1
ATOM 809 O O . TYR A 1 105 ? 6.295 9.862 8.204 1.00 82.25 105 TYR A O 1
ATOM 817 N N . PHE A 1 106 ? 4.173 10.454 7.879 1.00 83.12 106 PHE A N 1
ATOM 818 C CA . PHE A 1 106 ? 4.315 10.719 6.444 1.00 83.12 106 PHE A CA 1
ATOM 819 C C . PHE A 1 106 ? 4.753 12.157 6.159 1.00 83.12 106 PHE A C 1
ATOM 821 O O . PHE A 1 106 ? 4.034 12.959 5.567 1.00 83.12 106 PHE A O 1
ATOM 828 N N . THR A 1 107 ? 5.978 12.487 6.571 1.00 86.00 107 THR A N 1
ATOM 829 C CA . THR A 1 107 ? 6.583 13.786 6.245 1.00 86.00 107 THR A CA 1
ATOM 830 C C . THR A 1 107 ? 6.948 13.877 4.754 1.00 86.00 107 THR A C 1
ATOM 832 O O . THR A 1 107 ? 7.180 12.841 4.115 1.00 86.00 107 THR A O 1
ATOM 835 N N . PRO A 1 108 ? 7.074 15.091 4.180 1.00 88.62 108 PRO A N 1
ATOM 836 C CA . PRO A 1 108 ? 7.505 15.270 2.792 1.00 88.62 108 PRO A CA 1
ATOM 837 C C . PRO A 1 108 ? 8.814 14.542 2.457 1.00 88.62 108 PRO A C 1
ATOM 839 O O . PRO A 1 108 ? 8.939 13.944 1.390 1.00 88.62 108 PRO A O 1
ATOM 842 N N . GLU A 1 1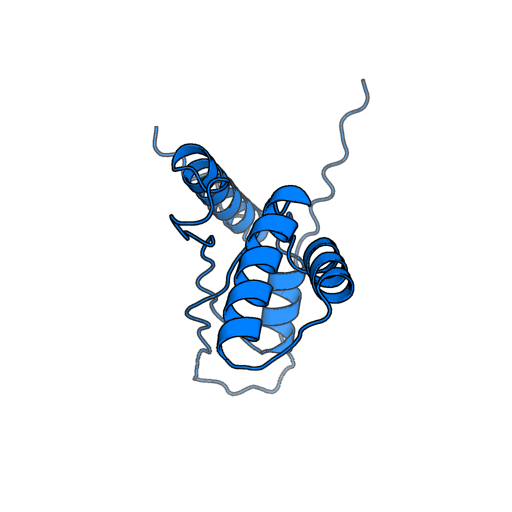09 ? 9.783 14.533 3.372 1.00 89.06 109 GLU A N 1
ATOM 843 C CA . GLU A 1 109 ? 11.079 13.875 3.186 1.00 89.06 109 GLU A CA 1
ATOM 844 C C . GLU A 1 109 ? 10.931 12.352 3.099 1.00 89.06 109 GLU A C 1
ATOM 846 O O . GLU A 1 109 ? 11.574 11.709 2.261 1.00 89.06 109 GLU A O 1
ATOM 851 N N . ILE A 1 110 ? 10.069 11.772 3.940 1.00 85.12 110 ILE A N 1
ATOM 852 C CA . ILE A 1 110 ? 9.765 10.338 3.933 1.00 85.12 110 ILE A CA 1
ATOM 853 C C . ILE A 1 110 ? 9.029 9.969 2.642 1.00 85.12 110 ILE A C 1
ATOM 855 O O . ILE A 1 110 ? 9.433 9.012 1.982 1.00 85.12 110 ILE A O 1
ATOM 859 N N . MET A 1 111 ? 8.038 10.759 2.223 1.00 87.00 111 MET A N 1
ATOM 860 C CA . MET A 1 111 ? 7.301 10.541 0.970 1.00 87.00 111 MET A CA 1
ATOM 861 C C . MET A 1 111 ? 8.210 10.632 -0.257 1.00 87.00 111 MET A C 1
ATOM 863 O O . MET A 1 111 ? 8.204 9.749 -1.112 1.00 87.00 111 MET A O 1
ATOM 867 N N . GLN A 1 112 ? 9.075 11.645 -0.328 1.00 89.06 112 GLN A N 1
ATOM 868 C CA . GLN A 1 112 ? 10.048 11.761 -1.416 1.00 89.06 112 GLN A CA 1
ATOM 869 C C . GLN A 1 112 ? 11.038 10.593 -1.432 1.00 89.06 112 GLN A C 1
ATOM 871 O O . GLN A 1 112 ? 11.403 10.105 -2.504 1.00 89.06 112 GLN A O 1
ATOM 876 N N . LYS A 1 113 ? 11.479 10.121 -0.259 1.00 87.00 113 LYS A N 1
ATOM 877 C CA . LYS A 1 113 ? 12.327 8.929 -0.156 1.00 87.00 113 LYS A CA 1
ATOM 878 C C . LYS A 1 113 ? 11.596 7.692 -0.676 1.00 87.00 113 LYS A C 1
ATOM 880 O O . LYS A 1 113 ? 12.181 6.948 -1.458 1.00 87.00 113 LYS A O 1
ATOM 885 N N . GLN A 1 114 ? 10.340 7.488 -0.290 1.00 84.69 114 GLN A N 1
ATOM 886 C CA . GLN A 1 114 ? 9.526 6.372 -0.773 1.00 84.69 114 GLN A CA 1
ATOM 887 C C . GLN A 1 114 ? 9.271 6.450 -2.282 1.00 84.69 114 GLN A C 1
ATOM 889 O O . GLN A 1 114 ? 9.400 5.435 -2.959 1.00 84.69 114 GLN A O 1
ATOM 894 N N . ASN A 1 115 ? 9.024 7.638 -2.841 1.00 86.81 115 ASN A N 1
ATOM 895 C CA . ASN A 1 115 ? 8.883 7.829 -4.290 1.00 86.81 115 ASN A CA 1
ATOM 896 C C . ASN A 1 115 ? 10.171 7.462 -5.044 1.00 86.81 115 ASN A C 1
ATOM 898 O O . ASN A 1 115 ? 10.113 6.816 -6.089 1.00 86.81 115 ASN A O 1
ATOM 902 N N . ARG A 1 116 ? 11.346 7.817 -4.501 1.00 87.62 116 ARG A N 1
ATOM 903 C CA . ARG A 1 116 ? 12.638 7.399 -5.073 1.00 87.62 116 ARG A CA 1
ATOM 904 C C . ARG A 1 116 ? 12.827 5.883 -5.021 1.00 87.62 116 ARG A C 1
ATOM 906 O O . ARG A 1 116 ? 13.282 5.314 -6.008 1.00 87.62 116 ARG A O 1
ATOM 913 N N . MET A 1 117 ? 12.466 5.238 -3.908 1.00 83.94 117 MET A N 1
ATOM 914 C CA . MET A 1 117 ? 12.540 3.776 -3.777 1.00 83.94 117 MET A CA 1
ATOM 915 C C . MET A 1 117 ? 11.588 3.077 -4.751 1.00 83.94 117 MET A C 1
ATOM 917 O O . MET A 1 117 ? 12.017 2.169 -5.449 1.00 83.94 117 MET A O 1
ATOM 921 N N . LEU A 1 118 ? 10.342 3.546 -4.874 1.00 83.88 118 LEU A N 1
ATOM 922 C CA . LEU A 1 118 ? 9.380 3.040 -5.856 1.00 83.88 118 LEU A CA 1
ATOM 923 C C . LEU A 1 118 ? 9.923 3.155 -7.286 1.00 83.88 118 LEU A C 1
ATOM 925 O O . LEU A 1 118 ? 9.947 2.166 -8.014 1.00 83.88 118 LEU A O 1
ATOM 929 N N . GLY A 1 119 ? 10.419 4.335 -7.671 1.00 83.62 119 GLY A N 1
ATOM 930 C CA . GLY A 1 119 ? 11.009 4.538 -8.994 1.00 83.62 119 GLY A CA 1
ATOM 931 C C . GLY A 1 119 ? 12.234 3.652 -9.247 1.00 83.62 119 GLY A C 1
ATOM 932 O O . GLY A 1 119 ? 12.385 3.124 -10.346 1.00 83.62 119 GLY A O 1
ATOM 933 N N . GLY A 1 120 ? 13.091 3.462 -8.239 1.00 83.62 120 GLY A N 1
ATOM 934 C CA . GLY A 1 120 ? 14.254 2.574 -8.316 1.00 83.62 120 GLY A CA 1
ATOM 935 C C . GLY A 1 120 ? 13.870 1.099 -8.448 1.00 83.62 120 GLY A C 1
ATOM 936 O O . GLY A 1 120 ? 14.404 0.407 -9.312 1.00 83.62 120 GLY A O 1
ATOM 937 N N . ASN A 1 121 ? 12.901 0.635 -7.656 1.00 79.62 121 ASN A N 1
ATOM 938 C CA . ASN A 1 121 ? 12.408 -0.741 -7.695 1.00 79.62 121 ASN A CA 1
ATOM 939 C C . ASN A 1 121 ? 11.732 -1.057 -9.030 1.00 79.62 121 ASN A C 1
ATOM 941 O O . ASN A 1 121 ? 12.037 -2.083 -9.629 1.00 79.62 121 ASN A O 1
ATOM 945 N N . ALA A 1 122 ? 10.892 -0.152 -9.544 1.00 78.50 122 ALA A N 1
ATOM 946 C CA . ALA A 1 122 ? 10.283 -0.306 -10.864 1.00 78.50 122 ALA A CA 1
ATOM 947 C C . ALA A 1 122 ? 11.356 -0.445 -11.957 1.00 78.50 122 ALA A C 1
ATOM 949 O O . ALA A 1 122 ? 11.295 -1.348 -12.786 1.00 78.50 122 ALA A O 1
ATOM 950 N N . ARG A 1 123 ? 12.396 0.398 -11.930 1.00 81.12 123 ARG A N 1
ATOM 951 C CA . ARG A 1 123 ? 13.499 0.298 -12.895 1.00 81.12 123 ARG A CA 1
ATOM 952 C C . ARG A 1 123 ? 14.261 -1.018 -12.786 1.00 81.12 123 ARG A C 1
ATOM 954 O O . ARG A 1 123 ? 14.492 -1.659 -13.807 1.00 81.12 123 ARG A O 1
ATOM 961 N N . ALA A 1 124 ? 14.607 -1.435 -11.569 1.00 76.12 124 ALA A N 1
ATOM 962 C CA . ALA A 1 124 ? 15.312 -2.691 -11.327 1.00 76.12 124 ALA A CA 1
ATOM 963 C C . ALA A 1 124 ? 14.506 -3.902 -11.818 1.00 76.12 124 ALA A C 1
ATOM 965 O O . ALA A 1 124 ? 15.063 -4.792 -12.459 1.00 76.12 124 ALA A O 1
ATOM 966 N N . LEU A 1 125 ? 13.195 -3.903 -11.569 1.00 72.56 125 LEU A N 1
ATOM 967 C CA . LEU A 1 125 ? 12.299 -4.991 -11.939 1.00 72.56 125 LEU A CA 1
ATOM 968 C C . LEU A 1 125 ? 12.145 -5.131 -13.462 1.00 72.56 125 LEU A C 1
ATOM 970 O O . LEU A 1 125 ? 12.125 -6.245 -13.979 1.00 72.56 125 LEU A O 1
ATOM 974 N N . PHE A 1 126 ? 12.114 -4.010 -14.187 1.00 69.88 126 PHE A N 1
ATOM 975 C CA . PHE A 1 126 ? 11.985 -3.991 -15.649 1.00 69.88 126 PHE A CA 1
ATOM 976 C C . PHE A 1 126 ? 13.324 -3.895 -16.399 1.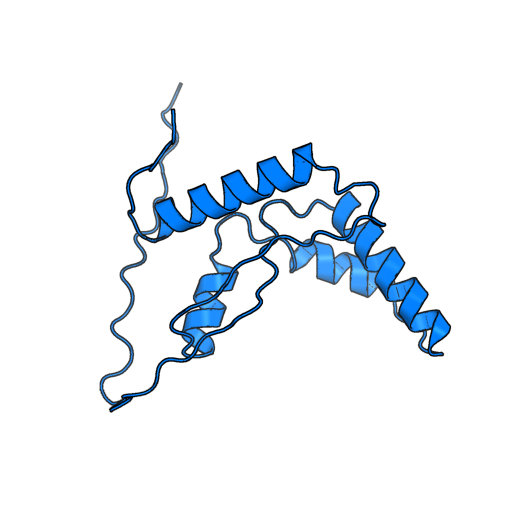00 69.88 126 PHE A C 1
ATOM 978 O O . PHE A 1 126 ? 13.337 -3.717 -17.616 1.00 69.88 126 PHE A O 1
ATOM 985 N N . GLY A 1 127 ? 14.460 -4.000 -15.700 1.00 65.94 127 GLY A N 1
ATOM 986 C CA . GLY A 1 127 ? 15.790 -3.896 -16.311 1.00 65.94 127 GLY A CA 1
ATOM 987 C C . GLY A 1 127 ? 16.063 -2.539 -16.975 1.00 65.94 127 GLY A C 1
ATOM 988 O O . GLY A 1 127 ? 16.864 -2.456 -17.907 1.00 65.94 127 GLY A O 1
ATOM 989 N N . LEU A 1 128 ? 15.388 -1.479 -16.527 1.00 64.50 128 LEU A N 1
ATOM 990 C CA . LEU A 1 128 ? 15.557 -0.125 -17.044 1.00 64.50 128 LEU A CA 1
ATOM 991 C C . LEU A 1 128 ? 16.766 0.534 -16.370 1.00 64.50 128 LEU A C 1
ATOM 993 O O . LEU A 1 128 ? 16.924 0.472 -15.151 1.00 64.50 128 LEU A O 1
ATOM 997 N N . ALA A 1 129 ? 17.620 1.185 -17.160 1.00 53.22 129 ALA A N 1
ATOM 998 C CA . ALA A 1 129 ? 18.747 1.950 -16.630 1.00 53.22 129 ALA A CA 1
ATOM 999 C C . ALA A 1 129 ? 18.263 3.112 -15.742 1.00 53.22 129 ALA A C 1
ATOM 1001 O O . ALA A 1 129 ? 17.195 3.684 -15.976 1.00 53.22 129 ALA A O 1
ATOM 1002 N N . ASP A 1 130 ? 19.063 3.478 -14.737 1.00 53.97 130 ASP A N 1
ATOM 1003 C CA . ASP A 1 130 ? 18.781 4.621 -13.868 1.00 53.97 130 ASP A CA 1
ATOM 1004 C C . ASP A 1 130 ? 18.771 5.914 -14.697 1.00 53.97 130 ASP A C 1
ATOM 1006 O O . ASP A 1 130 ? 19.810 6.441 -15.092 1.00 53.97 130 ASP A O 1
ATOM 1010 N N . ALA A 1 131 ? 17.580 6.444 -14.964 1.00 49.94 131 ALA A N 1
ATOM 1011 C CA . ALA A 1 131 ? 17.416 7.804 -15.452 1.00 49.94 131 ALA A CA 1
ATOM 1012 C C . ALA A 1 131 ? 17.522 8.748 -14.249 1.00 49.94 131 ALA A C 1
ATOM 1014 O O . ALA A 1 131 ? 16.516 9.267 -13.766 1.00 49.94 131 ALA A O 1
ATOM 1015 N N . SER A 1 132 ? 18.726 8.912 -13.696 1.00 41.53 132 SER A N 1
ATOM 1016 C CA . SER A 1 132 ? 18.955 9.976 -12.720 1.00 41.53 132 SER A CA 1
ATOM 1017 C C . SER A 1 132 ? 18.887 11.312 -13.464 1.00 41.53 132 SER A C 1
ATOM 1019 O O . SER A 1 132 ? 19.678 11.514 -14.389 1.00 41.53 132 SER A O 1
ATOM 1021 N N . PRO A 1 133 ? 17.992 12.245 -13.096 1.00 41.72 133 PRO A N 1
ATOM 1022 C CA . PRO A 1 133 ? 18.273 13.641 -13.359 1.00 41.72 133 PRO A CA 1
ATOM 1023 C C . PRO A 1 133 ? 19.476 14.001 -12.482 1.00 41.72 133 PRO A C 1
ATOM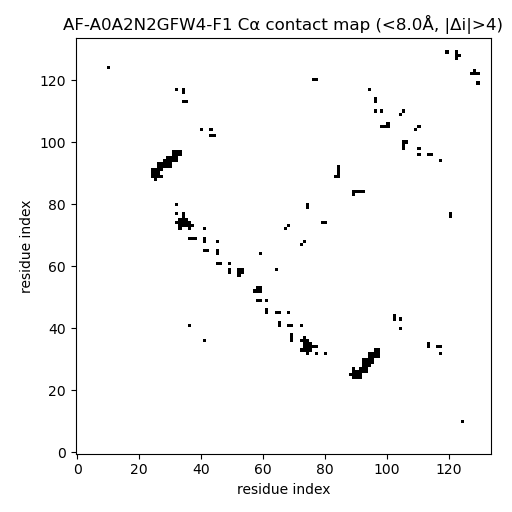 1025 O O . PRO A 1 133 ? 19.485 13.696 -11.286 1.00 41.72 133 PRO A O 1
ATOM 1028 N N . ASN A 1 134 ? 20.514 14.561 -13.097 1.00 37.78 134 ASN A N 1
ATOM 1029 C CA . ASN A 1 134 ? 21.532 15.306 -12.360 1.00 37.78 134 ASN A CA 1
ATOM 1030 C C . ASN A 1 134 ? 20.887 16.476 -11.610 1.00 37.78 134 ASN A C 1
ATOM 1032 O O . ASN A 1 134 ? 19.927 17.059 -12.169 1.00 37.78 134 ASN A O 1
#